Protein AF-G9KDT9-F1 (afdb_monomer_lite)

Radius of gyration: 13.6 Å; chains: 1; bounding box: 36×24×37 Å

Structure (mmCIF, N/CA/C/O backbone):
data_AF-G9KDT9-F1
#
_entry.id   AF-G9KDT9-F1
#
loop_
_atom_site.group_PDB
_atom_site.id
_atom_site.type_symbol
_atom_site.label_atom_id
_atom_site.label_alt_id
_atom_site.label_comp_id
_atom_site.label_asym_id
_atom_site.label_entity_id
_atom_site.label_seq_id
_atom_site.pdbx_PDB_ins_code
_atom_site.Cartn_x
_atom_site.Cartn_y
_atom_site.Cartn_z
_atom_site.occupancy
_atom_site.B_iso_or_equiv
_atom_site.auth_seq_id
_atom_site.auth_comp_id
_atom_site.auth_asym_id
_atom_site.auth_atom_id
_atom_site.pdbx_PDB_model_num
ATOM 1 N N . LYS A 1 1 ? -4.087 1.281 -20.346 1.00 43.22 1 LYS A N 1
ATOM 2 C CA . LYS A 1 1 ? -2.682 1.179 -20.812 1.00 43.22 1 LYS A CA 1
ATOM 3 C C . LYS A 1 1 ? -1.815 1.291 -19.565 1.00 43.22 1 LYS A C 1
ATOM 5 O O . LYS A 1 1 ? -2.119 2.199 -18.795 1.00 43.22 1 LYS A O 1
ATOM 10 N N . PRO A 1 2 ? -0.848 0.393 -19.308 1.00 56.38 2 PRO A N 1
ATOM 11 C CA . PRO A 1 2 ? 0.113 0.612 -18.228 1.00 56.38 2 PRO A CA 1
ATOM 12 C C . PRO A 1 2 ? 0.758 1.993 -18.401 1.00 56.38 2 PRO A C 1
ATOM 14 O O . PRO A 1 2 ? 0.914 2.456 -19.538 1.00 56.38 2 PRO A O 1
ATOM 17 N N . GLY A 1 3 ? 1.018 2.680 -17.290 1.00 61.00 3 GLY A N 1
ATOM 18 C CA . GLY A 1 3 ? 1.646 4.000 -17.290 1.00 61.00 3 GLY A CA 1
ATOM 19 C C . GLY A 1 3 ? 3.089 3.960 -17.802 1.00 61.00 3 GLY A C 1
ATOM 20 O O . GLY A 1 3 ? 3.629 2.899 -18.099 1.00 61.00 3 GLY A O 1
ATOM 21 N N . PHE A 1 4 ? 3.712 5.131 -17.919 1.00 62.34 4 PHE A N 1
ATOM 22 C CA . PHE A 1 4 ? 5.136 5.247 -18.236 1.00 62.34 4 PHE A CA 1
ATOM 23 C C . PHE A 1 4 ? 5.982 4.722 -17.063 1.00 62.34 4 PHE A C 1
ATOM 25 O O . PHE A 1 4 ? 5.854 5.223 -15.949 1.00 62.34 4 PHE A O 1
ATOM 32 N N . ASP A 1 5 ? 6.840 3.732 -17.317 1.00 63.72 5 ASP A N 1
ATOM 33 C CA . ASP A 1 5 ? 7.686 3.050 -16.326 1.00 63.72 5 ASP A CA 1
ATOM 34 C C . ASP A 1 5 ? 9.106 3.648 -16.214 1.00 63.72 5 ASP A C 1
ATOM 36 O O . ASP A 1 5 ? 9.989 3.092 -15.556 1.00 63.72 5 ASP A O 1
ATOM 40 N N . GLY A 1 6 ? 9.369 4.782 -16.868 1.00 66.31 6 GLY A N 1
ATOM 41 C CA . GLY A 1 6 ? 10.706 5.376 -16.872 1.00 66.31 6 GLY A CA 1
ATOM 42 C C . GLY A 1 6 ? 11.758 4.560 -17.633 1.00 66.31 6 GLY A C 1
ATOM 43 O O . GLY A 1 6 ? 12.931 4.917 -17.571 1.00 66.31 6 GLY A O 1
ATOM 44 N N . GLY A 1 7 ? 11.369 3.495 -18.350 1.00 79.12 7 GLY A N 1
ATOM 45 C CA . GLY A 1 7 ? 12.258 2.662 -19.164 1.00 79.12 7 GLY A CA 1
ATOM 46 C C . GLY A 1 7 ? 13.092 1.635 -18.392 1.00 79.12 7 GLY A C 1
ATOM 47 O O . GLY A 1 7 ? 13.949 0.986 -18.993 1.00 79.12 7 GLY A O 1
ATOM 48 N N . LEU A 1 8 ? 12.865 1.470 -17.085 1.00 85.56 8 LEU A N 1
ATOM 49 C CA . LEU A 1 8 ? 13.520 0.454 -16.258 1.00 85.56 8 LEU A CA 1
ATOM 50 C C . LEU A 1 8 ? 12.472 -0.461 -15.619 1.00 85.56 8 LEU A C 1
ATOM 52 O O . LEU A 1 8 ? 11.439 0.044 -15.180 1.00 85.56 8 LEU A O 1
ATOM 56 N N . PRO A 1 9 ? 12.743 -1.776 -15.483 1.00 86.88 9 PRO A N 1
ATOM 57 C CA . PRO A 1 9 ? 11.846 -2.678 -14.772 1.00 86.88 9 PRO A CA 1
ATOM 58 C C . PRO A 1 9 ? 11.562 -2.173 -13.357 1.00 86.88 9 PRO A C 1
ATOM 60 O O . PRO A 1 9 ? 12.489 -1.905 -12.585 1.00 86.88 9 PRO A O 1
ATOM 63 N N . GLN A 1 10 ? 10.278 -2.057 -13.029 1.00 87.25 10 GLN A N 1
ATOM 64 C CA . GLN A 1 10 ? 9.810 -1.618 -11.721 1.00 87.25 10 GLN A CA 1
ATOM 65 C C . GLN A 1 10 ? 9.297 -2.803 -10.909 1.00 87.25 10 GLN A C 1
ATOM 67 O O . GLN A 1 10 ? 8.792 -3.784 -11.453 1.00 87.25 10 GLN A O 1
ATOM 72 N N . ARG A 1 11 ? 9.401 -2.695 -9.588 1.00 91.25 11 ARG A N 1
ATOM 73 C CA . ARG A 1 11 ? 8.717 -3.570 -8.634 1.00 91.25 11 ARG A CA 1
ATOM 74 C C . ARG A 1 11 ? 7.934 -2.722 -7.656 1.00 91.25 11 ARG A C 1
ATOM 76 O O . ARG A 1 11 ? 8.387 -1.637 -7.289 1.00 91.25 11 ARG A O 1
ATOM 83 N N . PHE A 1 12 ? 6.814 -3.261 -7.193 1.00 92.25 12 PHE A N 1
ATOM 84 C CA . PHE A 1 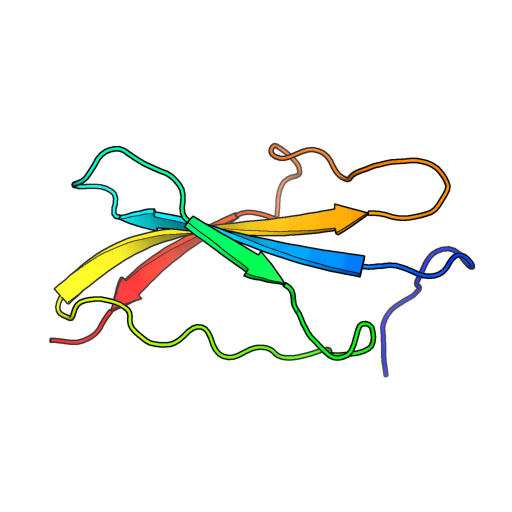12 ? 5.961 -2.592 -6.227 1.00 92.25 12 PHE A CA 1
ATOM 85 C C . PHE A 1 12 ? 5.760 -3.447 -4.981 1.00 92.25 12 PHE A C 1
ATOM 87 O O . PHE A 1 12 ? 5.610 -4.667 -5.062 1.00 92.25 12 PHE A O 1
ATOM 94 N N . GLN A 1 13 ? 5.717 -2.786 -3.831 1.00 94.38 13 GLN A N 1
ATOM 95 C CA . GLN A 1 13 ? 5.398 -3.391 -2.548 1.00 94.38 13 GLN A CA 1
ATOM 96 C C . GLN A 1 13 ? 4.372 -2.521 -1.830 1.00 94.38 13 GLN A C 1
ATOM 98 O O . GLN A 1 13 ? 4.481 -1.295 -1.807 1.00 94.38 13 GLN A O 1
ATOM 103 N N . ILE A 1 14 ? 3.368 -3.149 -1.231 1.00 95.06 14 ILE A N 1
ATOM 104 C CA . ILE A 1 14 ? 2.417 -2.467 -0.363 1.00 95.06 14 ILE A CA 1
ATOM 105 C C . ILE A 1 14 ? 2.917 -2.584 1.067 1.00 95.06 14 ILE A C 1
ATOM 107 O O . ILE A 1 14 ? 3.081 -3.688 1.582 1.00 95.06 14 ILE A O 1
ATOM 111 N N . ARG A 1 15 ? 3.100 -1.442 1.722 1.00 94.88 15 ARG A N 1
ATOM 112 C CA . ARG A 1 15 ? 3.288 -1.344 3.171 1.00 94.88 15 ARG A CA 1
ATOM 113 C C . ARG A 1 15 ? 1.963 -0.939 3.800 1.00 94.88 15 ARG A C 1
ATOM 115 O O . ARG A 1 15 ? 1.279 -0.079 3.254 1.00 94.88 15 ARG A O 1
ATOM 122 N N . TYR A 1 16 ? 1.595 -1.500 4.943 1.00 95.56 16 TYR A N 1
ATOM 123 C CA . TYR A 1 16 ? 0.384 -1.084 5.649 1.00 95.56 16 TYR A CA 1
ATOM 124 C C . TYR A 1 16 ? 0.475 -1.283 7.161 1.00 95.56 16 TYR A C 1
ATOM 126 O O . TYR A 1 16 ? 1.210 -2.141 7.642 1.00 95.56 16 TYR A O 1
ATOM 134 N N . GLU A 1 17 ? -0.275 -0.476 7.906 1.00 96.38 17 GLU A N 1
ATOM 135 C CA . GLU A 1 17 ? -0.432 -0.572 9.362 1.00 96.38 17 GLU A CA 1
ATOM 136 C C . GLU A 1 17 ? -1.907 -0.403 9.744 1.00 96.38 17 GLU A C 1
ATOM 138 O O . GLU A 1 17 ? -2.630 0.370 9.106 1.00 96.38 17 GLU A O 1
ATOM 143 N N . ALA A 1 18 ? -2.357 -1.109 10.783 1.00 97.31 18 ALA A N 1
ATOM 144 C CA . ALA A 1 18 ? -3.622 -0.797 11.444 1.00 97.31 18 ALA A CA 1
ATOM 145 C C . ALA A 1 18 ? -3.384 0.383 12.393 1.00 97.31 18 ALA A C 1
ATOM 147 O O . ALA A 1 18 ? -2.479 0.328 13.212 1.00 97.31 18 ALA A O 1
ATOM 148 N N . LEU A 1 19 ? -4.186 1.445 12.322 1.00 95.56 19 LEU A N 1
ATOM 149 C CA . LEU A 1 19 ? -3.904 2.680 13.072 1.00 95.56 19 LEU A CA 1
ATOM 150 C C . LEU A 1 19 ? -3.967 2.514 14.598 1.00 95.56 19 LEU A C 1
ATOM 152 O O . LEU A 1 19 ? -3.352 3.294 15.318 1.00 95.56 19 LEU A O 1
ATOM 156 N N . GLU A 1 20 ? -4.696 1.508 15.078 1.00 91.69 20 GLU A N 1
ATOM 157 C CA . GLU A 1 20 ? -4.841 1.202 16.507 1.00 91.69 20 GLU A CA 1
ATOM 158 C C . GLU A 1 20 ? -3.797 0.185 17.004 1.00 91.69 20 GLU A C 1
ATOM 160 O O . GLU A 1 20 ? -3.853 -0.266 18.146 1.00 91.69 20 GLU A O 1
ATOM 165 N N . THR A 1 21 ? -2.863 -0.251 16.152 1.00 91.44 21 THR A N 1
ATOM 166 C CA . THR A 1 21 ? -1.847 -1.253 16.498 1.00 91.44 21 THR A CA 1
ATOM 167 C C . THR A 1 21 ? -0.488 -0.848 15.951 1.00 91.44 21 THR A C 1
ATOM 169 O O . THR A 1 21 ? -0.347 -0.466 14.797 1.00 91.44 21 THR A O 1
ATOM 172 N N . SER A 1 22 ? 0.552 -0.973 16.767 1.00 89.88 22 SER A N 1
ATOM 173 C CA . SER A 1 22 ? 1.912 -0.700 16.311 1.00 89.88 22 SER A CA 1
ATOM 174 C C . SER A 1 22 ? 2.410 -1.803 15.379 1.00 89.88 22 SER A C 1
ATOM 176 O O . SER A 1 22 ? 2.389 -2.978 15.741 1.00 89.88 22 SER A O 1
ATOM 178 N N . GLY A 1 23 ? 2.944 -1.418 14.221 1.00 93.62 23 GLY A N 1
ATOM 179 C CA . GLY A 1 23 ? 3.685 -2.320 13.341 1.00 93.62 23 GLY A CA 1
ATOM 180 C C . GLY A 1 23 ? 3.298 -2.193 11.875 1.00 93.62 23 GLY A C 1
ATOM 181 O O . GLY A 1 23 ? 2.171 -1.849 11.532 1.00 93.62 23 GLY A O 1
ATOM 182 N N . PHE A 1 24 ? 4.259 -2.508 11.008 1.00 94.12 24 PHE A N 1
ATOM 183 C CA . PHE A 1 24 ? 4.071 -2.500 9.563 1.00 94.12 24 PHE A CA 1
ATOM 184 C C . PHE A 1 24 ? 4.066 -3.918 9.018 1.00 94.12 24 PHE A C 1
ATOM 186 O O . PHE A 1 24 ? 4.916 -4.735 9.373 1.00 94.12 24 PHE A O 1
ATOM 193 N N . LEU A 1 25 ? 3.138 -4.163 8.106 1.00 96.12 25 LEU A N 1
ATOM 194 C CA . LEU A 1 25 ? 3.094 -5.338 7.257 1.00 96.12 25 LEU A CA 1
ATOM 195 C C . LEU A 1 25 ? 3.452 -4.938 5.828 1.00 96.12 25 LEU A C 1
ATOM 197 O O . LEU A 1 25 ? 3.239 -3.795 5.416 1.00 96.12 25 LEU A O 1
ATOM 201 N N . TYR A 1 26 ? 4.004 -5.894 5.088 1.00 95.56 26 TYR A N 1
ATOM 202 C CA . TYR A 1 26 ? 4.477 -5.706 3.724 1.00 95.56 26 TYR A CA 1
ATOM 203 C C . TYR A 1 26 ? 3.970 -6.845 2.848 1.00 95.56 26 TYR A C 1
ATOM 205 O O . TYR A 1 26 ? 3.937 -7.995 3.286 1.00 95.56 26 TYR A O 1
ATOM 213 N N . VAL A 1 27 ? 3.576 -6.531 1.618 1.00 97.19 27 VAL A N 1
ATOM 214 C CA . VAL A 1 27 ? 3.223 -7.531 0.611 1.00 97.19 27 VAL A CA 1
ATOM 215 C C . VAL A 1 27 ? 3.719 -7.097 -0.759 1.00 97.19 27 VAL A C 1
ATOM 217 O O . VAL A 1 27 ? 3.535 -5.947 -1.159 1.00 97.19 27 VAL A O 1
ATOM 220 N N . ASP A 1 28 ? 4.350 -8.019 -1.475 1.00 96.31 28 ASP A N 1
ATOM 221 C CA . ASP A 1 28 ? 4.799 -7.772 -2.839 1.00 96.31 28 ASP A CA 1
ATOM 222 C C . ASP A 1 28 ? 3.608 -7.762 -3.798 1.00 96.31 28 ASP A C 1
ATOM 224 O O . ASP A 1 28 ? 2.694 -8.588 -3.709 1.00 96.31 28 ASP A O 1
ATOM 228 N N . VAL A 1 29 ? 3.627 -6.825 -4.740 1.00 95.50 29 VAL A N 1
ATOM 229 C CA . VAL A 1 29 ? 2.642 -6.766 -5.816 1.00 95.50 29 VAL A CA 1
ATOM 230 C C . VAL A 1 29 ? 3.143 -7.639 -6.956 1.00 95.50 29 VAL A C 1
ATOM 232 O O . VAL A 1 29 ? 4.166 -7.347 -7.576 1.00 95.50 29 VAL A O 1
ATOM 235 N N . LEU A 1 30 ? 2.413 -8.718 -7.225 1.00 93.94 30 LEU A N 1
ATOM 236 C CA . LEU A 1 30 ? 2.741 -9.673 -8.273 1.00 93.94 30 LEU A CA 1
ATOM 237 C C . LEU A 1 30 ? 1.544 -9.872 -9.218 1.00 93.94 30 LEU A C 1
ATOM 239 O O . LEU A 1 30 ? 0.408 -9.955 -8.743 1.00 93.94 30 LEU A O 1
ATOM 243 N N . PRO A 1 31 ? 1.780 -9.999 -10.537 1.00 93.25 31 PRO A N 1
ATOM 244 C CA . PRO A 1 31 ? 3.077 -9.837 -11.208 1.00 93.25 31 PRO A CA 1
ATOM 245 C C . PRO A 1 31 ? 3.548 -8.361 -11.222 1.00 93.25 31 PRO A C 1
ATOM 247 O O . PRO A 1 31 ? 2.737 -7.475 -10.951 1.00 93.25 31 PRO A O 1
ATOM 250 N N . PRO A 1 32 ? 4.829 -8.064 -11.523 1.00 87.94 32 PRO A N 1
ATOM 251 C CA . PRO A 1 32 ? 5.364 -6.694 -11.508 1.00 87.94 32 PRO A CA 1
ATOM 252 C C . PRO A 1 32 ? 4.610 -5.697 -12.404 1.00 87.94 32 PRO A C 1
ATOM 254 O O . PRO A 1 32 ? 4.606 -4.499 -12.132 1.00 87.94 32 PRO A O 1
ATOM 257 N N . GLU A 1 33 ? 3.939 -6.181 -13.453 1.00 85.31 33 GLU A N 1
ATOM 258 C CA . GLU A 1 33 ? 3.156 -5.379 -14.399 1.00 85.31 33 GLU A CA 1
ATOM 259 C C . GLU A 1 33 ? 1.699 -5.161 -13.947 1.00 85.31 33 GLU A C 1
ATOM 261 O O . GLU A 1 33 ? 0.894 -4.576 -14.682 1.00 85.31 33 GLU A O 1
ATOM 266 N N . ALA A 1 34 ? 1.325 -5.658 -12.762 1.00 90.19 34 ALA A N 1
ATOM 267 C CA . ALA A 1 34 ? -0.021 -5.518 -12.232 1.00 90.19 34 ALA A CA 1
ATOM 268 C C . ALA A 1 34 ? -0.396 -4.039 -12.079 1.00 90.19 34 ALA A C 1
ATOM 270 O O . ALA A 1 34 ? 0.280 -3.254 -11.420 1.00 90.19 34 ALA A O 1
ATOM 271 N N . THR A 1 35 ? -1.535 -3.668 -12.662 1.00 89.00 35 THR A N 1
ATOM 272 C CA . THR A 1 35 ? -2.122 -2.323 -12.514 1.00 89.00 35 THR A CA 1
ATOM 273 C C . THR A 1 35 ? -3.212 -2.277 -11.443 1.00 89.00 35 THR A C 1
ATOM 275 O O . THR A 1 35 ? -3.730 -1.211 -11.121 1.00 89.00 35 THR A O 1
ATOM 278 N N . THR A 1 36 ? -3.551 -3.437 -10.877 1.00 92.31 36 THR A N 1
ATOM 279 C CA . THR A 1 36 ? -4.554 -3.623 -9.829 1.00 92.31 36 THR A CA 1
ATOM 280 C C . THR A 1 36 ? -4.072 -4.690 -8.855 1.00 92.31 36 THR A C 1
ATOM 282 O O . THR A 1 36 ? -3.573 -5.727 -9.288 1.00 92.31 36 THR A O 1
ATOM 285 N N . PHE A 1 37 ? -4.277 -4.469 -7.558 1.00 93.94 37 PHE A N 1
ATOM 286 C CA . PHE A 1 37 ? -3.944 -5.423 -6.503 1.00 93.94 37 PHE A CA 1
ATOM 287 C C . PHE A 1 37 ? -5.050 -5.442 -5.445 1.00 93.94 37 PHE A C 1
ATOM 289 O O . PHE A 1 37 ? -5.570 -4.390 -5.070 1.00 93.94 37 PHE A O 1
ATOM 296 N N . THR A 1 38 ? -5.398 -6.628 -4.946 1.00 96.00 38 THR A N 1
ATOM 297 C CA . THR A 1 38 ? -6.375 -6.793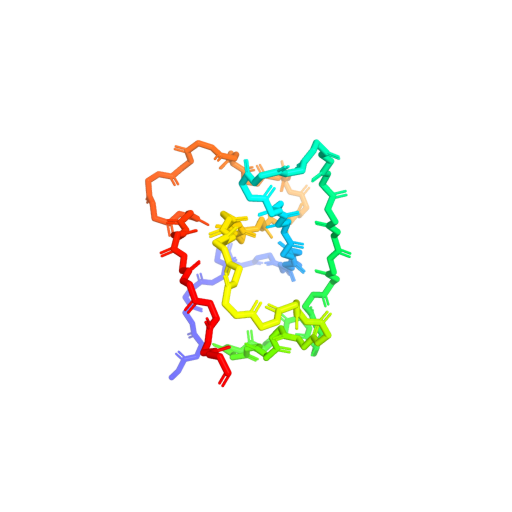 -3.863 1.00 96.00 38 THR A CA 1
ATOM 298 C C . THR A 1 38 ? -5.652 -7.177 -2.580 1.00 96.00 38 THR A C 1
ATOM 300 O O . THR A 1 38 ? -5.149 -8.290 -2.457 1.00 96.00 38 THR A O 1
ATOM 303 N N . LEU A 1 39 ? -5.624 -6.263 -1.608 1.00 96.12 39 LEU A N 1
ATOM 304 C CA . LEU A 1 39 ? -5.103 -6.544 -0.272 1.00 96.12 39 LEU A CA 1
ATOM 305 C C . LEU A 1 39 ? -6.165 -7.285 0.555 1.00 96.12 39 LEU A C 1
ATOM 307 O O . LEU A 1 39 ? -7.248 -6.755 0.796 1.00 96.12 39 LEU A O 1
ATOM 311 N N . THR A 1 40 ? -5.860 -8.511 0.977 1.00 95.62 40 THR A N 1
ATOM 312 C CA . THR A 1 40 ? -6.780 -9.405 1.704 1.00 95.62 40 THR A CA 1
ATOM 313 C C . THR A 1 40 ? -6.312 -9.683 3.133 1.00 95.62 40 THR A C 1
ATOM 315 O O . THR A 1 40 ? -5.188 -9.353 3.496 1.00 95.62 40 THR A O 1
ATOM 318 N N . GLY A 1 41 ? -7.153 -10.338 3.943 1.00 94.62 41 GLY A N 1
ATOM 319 C CA . GLY A 1 41 ? -6.792 -10.747 5.310 1.00 94.62 41 GLY A CA 1
ATOM 320 C C . GLY A 1 41 ? -6.789 -9.606 6.332 1.00 94.62 41 GLY A C 1
ATOM 321 O O . GLY A 1 41 ? -6.240 -9.757 7.420 1.00 94.62 41 GLY A O 1
ATOM 322 N N . LEU A 1 42 ? -7.390 -8.465 5.986 1.00 96.19 42 LEU A N 1
ATOM 323 C CA . LEU A 1 42 ? -7.545 -7.327 6.886 1.00 96.19 42 LEU A CA 1
ATOM 324 C C . LEU A 1 42 ? -8.669 -7.580 7.894 1.00 96.19 42 LEU A C 1
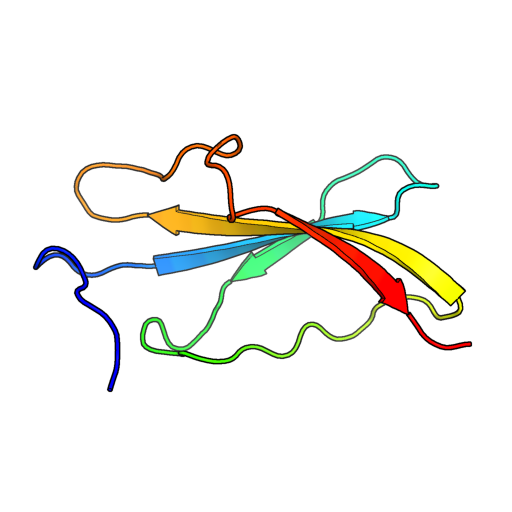ATOM 326 O O . LEU A 1 42 ? -9.663 -8.237 7.579 1.00 96.19 42 LEU A O 1
ATOM 330 N N . GLN A 1 43 ? -8.525 -7.030 9.098 1.00 96.62 43 GLN A N 1
ATOM 331 C CA . GLN A 1 43 ? -9.554 -7.130 10.130 1.00 96.62 43 GLN A CA 1
ATOM 332 C C . GLN A 1 43 ? -10.768 -6.268 9.755 1.00 96.62 43 GLN A C 1
ATOM 334 O O . GLN A 1 43 ? -10.573 -5.185 9.197 1.00 96.62 43 GLN A O 1
ATOM 339 N N . PRO A 1 44 ? -12.007 -6.710 10.040 1.00 97.12 44 PRO A N 1
ATOM 340 C CA . PRO A 1 44 ? -13.207 -5.908 9.807 1.00 97.12 44 PRO A CA 1
ATOM 341 C C . PRO A 1 44 ? -13.241 -4.679 10.723 1.00 97.12 44 PRO A C 1
ATOM 343 O O . PRO A 1 44 ? -12.585 -4.653 11.766 1.00 97.12 44 PRO A O 1
ATOM 346 N N . SER A 1 45 ? -14.001 -3.651 10.336 1.00 96.75 45 SER A N 1
ATOM 347 C CA . SER A 1 45 ? -14.165 -2.397 11.100 1.00 96.75 45 SER A CA 1
ATOM 348 C C . SER A 1 45 ? -12.851 -1.753 11.572 1.00 96.75 45 SER A C 1
ATOM 350 O O . SER A 1 45 ? -12.800 -1.112 12.621 1.00 96.75 45 SER A O 1
ATOM 352 N N . THR A 1 46 ? -11.768 -1.925 10.814 1.00 97.19 46 THR A N 1
ATOM 353 C CA . THR A 1 46 ? -10.421 -1.517 11.224 1.00 97.19 46 THR A CA 1
ATOM 354 C C . THR A 1 46 ? -9.872 -0.468 10.268 1.00 97.19 46 THR A C 1
ATOM 356 O O . THR A 1 46 ? -9.975 -0.586 9.044 1.00 97.19 46 THR A O 1
ATOM 359 N N . ARG A 1 47 ? -9.288 0.593 10.834 1.00 97.69 47 ARG A N 1
ATOM 360 C CA . ARG A 1 47 ? -8.656 1.667 10.064 1.00 97.69 47 ARG A CA 1
ATOM 361 C C . ARG A 1 47 ? -7.227 1.292 9.717 1.00 97.69 47 ARG A C 1
ATOM 363 O O . ARG A 1 47 ? -6.434 1.008 10.613 1.00 97.69 47 ARG A O 1
ATOM 370 N N . TYR A 1 48 ? -6.892 1.379 8.439 1.00 97.06 48 TYR A N 1
ATOM 371 C CA . TYR A 1 48 ? -5.553 1.121 7.930 1.00 97.06 48 TYR A CA 1
ATOM 372 C C . TYR A 1 48 ? -4.972 2.349 7.247 1.00 97.06 48 TYR A C 1
ATOM 374 O O . TYR A 1 48 ? -5.678 3.082 6.549 1.00 97.06 48 TYR A O 1
ATOM 382 N N . ARG A 1 49 ? -3.661 2.525 7.406 1.00 95.31 49 ARG A N 1
ATOM 383 C CA . ARG A 1 49 ? -2.844 3.383 6.549 1.00 95.31 49 ARG A CA 1
ATOM 384 C C . ARG A 1 49 ? -2.024 2.494 5.628 1.00 9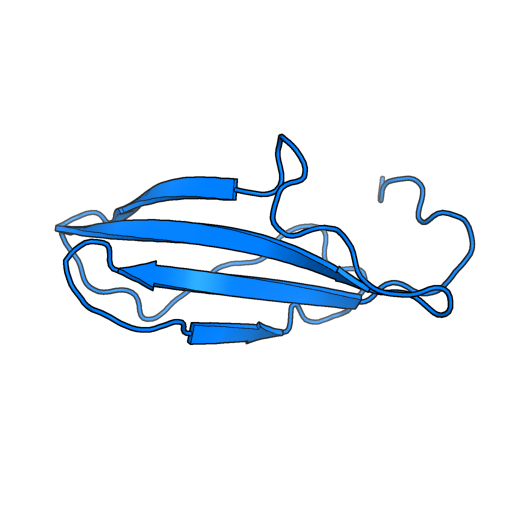5.31 49 ARG A C 1
ATOM 386 O O . ARG A 1 49 ? -1.409 1.535 6.087 1.00 95.31 49 ARG A O 1
ATOM 393 N N . ILE A 1 50 ? -2.066 2.789 4.335 1.00 94.88 50 ILE A N 1
ATOM 394 C CA . ILE A 1 50 ? -1.495 1.957 3.274 1.00 94.88 50 ILE A CA 1
ATOM 395 C C . ILE A 1 50 ? -0.603 2.834 2.401 1.00 94.88 50 ILE A C 1
ATOM 397 O O . ILE A 1 50 ? -1.013 3.937 2.042 1.00 94.88 50 ILE A O 1
ATOM 401 N N . TRP A 1 51 ? 0.575 2.327 2.039 1.00 93.62 51 TRP A N 1
ATOM 402 C CA . TRP A 1 51 ? 1.507 2.934 1.094 1.00 93.62 51 TRP A CA 1
ATOM 403 C C . TRP A 1 51 ? 1.802 1.989 -0.064 1.00 93.62 51 TRP A C 1
ATOM 405 O O . TRP A 1 51 ? 2.008 0.795 0.157 1.00 93.62 51 TRP A O 1
ATOM 415 N N . LEU A 1 52 ? 1.902 2.535 -1.274 1.00 92.31 52 LEU A N 1
ATOM 416 C CA . LEU A 1 52 ? 2.497 1.859 -2.424 1.00 92.31 52 LEU A CA 1
ATOM 417 C C . LEU A 1 52 ? 3.945 2.332 -2.591 1.00 92.31 52 LEU A C 1
ATOM 419 O O . LEU A 1 52 ? 4.186 3.515 -2.819 1.00 92.31 52 LEU A O 1
ATOM 423 N N . LEU A 1 53 ? 4.893 1.408 -2.473 1.00 91.06 53 LEU A N 1
ATOM 424 C CA . LEU A 1 53 ? 6.325 1.650 -2.632 1.00 91.06 53 LEU A CA 1
ATOM 425 C C . LEU A 1 53 ? 6.766 1.112 -3.990 1.00 91.06 53 LEU A C 1
ATOM 427 O O . LEU A 1 53 ? 6.457 -0.033 -4.315 1.00 91.06 53 LEU A O 1
ATOM 431 N N . ALA A 1 54 ? 7.487 1.915 -4.766 1.00 89.06 54 ALA A N 1
ATOM 432 C CA . ALA A 1 54 ? 8.071 1.511 -6.039 1.00 89.06 54 ALA A CA 1
ATOM 433 C C . ALA A 1 54 ? 9.597 1.405 -5.919 1.00 89.06 54 ALA A C 1
ATOM 435 O O . ALA A 1 54 ? 10.218 2.160 -5.176 1.00 89.06 54 ALA A O 1
ATOM 436 N N . SER A 1 55 ? 10.208 0.496 -6.672 1.00 89.19 55 SER A N 1
ATOM 437 C CA . SER A 1 55 ? 11.667 0.379 -6.790 1.00 89.19 55 SER A CA 1
ATOM 438 C C . SER A 1 55 ? 12.068 0.042 -8.222 1.00 89.19 55 SER A C 1
ATOM 440 O O . SER A 1 55 ? 11.345 -0.669 -8.924 1.00 89.19 55 SER A O 1
ATOM 442 N N . ASN A 1 56 ? 13.224 0.534 -8.660 1.00 89.38 56 ASN A N 1
ATOM 443 C CA . ASN A 1 56 ? 13.861 0.150 -9.919 1.00 89.38 56 ASN A CA 1
ATOM 444 C C . ASN A 1 56 ? 15.392 0.087 -9.751 1.00 89.38 56 ASN A C 1
ATOM 446 O O . ASN A 1 56 ? 15.914 0.191 -8.643 1.00 89.38 56 ASN A O 1
ATOM 450 N N . ALA A 1 57 ? 16.134 -0.098 -10.846 1.00 88.25 57 ALA A N 1
ATOM 451 C CA . ALA A 1 57 ? 17.596 -0.209 -10.798 1.00 88.25 57 ALA A CA 1
ATOM 452 C C . ALA A 1 57 ? 18.330 1.062 -10.304 1.00 88.25 57 ALA A C 1
ATOM 454 O O . ALA A 1 57 ? 19.521 0.988 -10.017 1.00 88.25 57 ALA A O 1
ATOM 455 N N . LEU A 1 58 ? 17.650 2.210 -10.208 1.00 87.56 58 LEU A N 1
ATOM 456 C CA . LEU A 1 58 ? 18.204 3.472 -9.704 1.00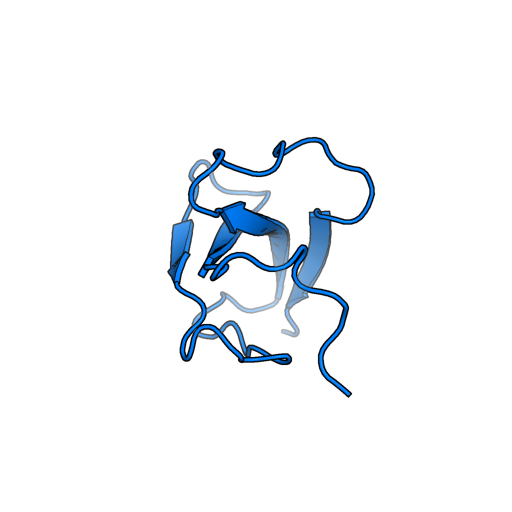 87.56 58 LEU A CA 1
ATOM 457 C C . LEU A 1 58 ? 17.876 3.723 -8.223 1.00 87.56 58 LEU A C 1
ATOM 459 O O . LEU A 1 58 ? 18.476 4.615 -7.627 1.00 87.56 58 LEU A O 1
ATOM 463 N N . GLY A 1 59 ? 16.958 2.952 -7.632 1.00 87.38 59 GLY A N 1
ATOM 464 C CA . GLY A 1 59 ? 16.597 3.043 -6.218 1.00 87.38 59 GLY A CA 1
ATOM 465 C C . GLY A 1 59 ? 15.096 2.935 -5.948 1.00 87.38 59 GLY A C 1
ATOM 466 O O . GLY A 1 59 ? 14.315 2.517 -6.807 1.00 87.38 59 GLY A O 1
ATOM 467 N N . ASP A 1 60 ? 14.720 3.329 -4.733 1.00 86.31 60 ASP A N 1
ATOM 468 C CA . ASP A 1 60 ? 13.357 3.247 -4.205 1.00 86.31 60 ASP A CA 1
ATOM 469 C C . ASP A 1 60 ? 12.645 4.608 -4.247 1.00 86.31 60 ASP A C 1
ATOM 471 O O . ASP A 1 60 ? 13.268 5.667 -4.138 1.00 86.31 60 ASP A O 1
ATOM 475 N N . SER A 1 61 ? 11.316 4.583 -4.359 1.00 81.62 61 SER A N 1
ATOM 476 C CA . SER A 1 61 ? 10.461 5.761 -4.190 1.00 81.62 61 SER A CA 1
ATOM 477 C C . SER A 1 61 ? 10.486 6.264 -2.747 1.00 81.62 61 SER A C 1
ATOM 479 O O . SER A 1 61 ? 10.570 5.469 -1.806 1.00 81.62 61 SER A O 1
ATOM 481 N N . GLY A 1 62 ? 10.296 7.568 -2.547 1.00 71.31 62 GLY A N 1
ATOM 482 C CA . GLY A 1 62 ? 10.146 8.128 -1.210 1.00 71.31 62 GLY A CA 1
ATOM 483 C C . GLY A 1 62 ? 8.810 7.730 -0.574 1.00 71.31 62 GLY A C 1
ATOM 484 O O . GLY A 1 62 ? 7.747 7.938 -1.151 1.00 71.31 62 GLY A O 1
ATOM 485 N N . VAL A 1 63 ? 8.832 7.253 0.677 1.00 63.25 63 VAL A N 1
ATOM 486 C CA . VAL A 1 63 ? 7.614 6.972 1.479 1.00 63.25 63 VAL A CA 1
ATOM 487 C C . VAL A 1 63 ? 6.738 8.211 1.738 1.00 63.25 63 VAL A C 1
ATOM 489 O O . VAL A 1 63 ? 5.620 8.093 2.233 1.00 63.25 63 VAL A O 1
ATOM 492 N N . THR A 1 64 ? 7.249 9.406 1.434 1.00 62.75 64 THR A N 1
ATOM 493 C CA . THR A 1 64 ? 6.592 10.704 1.637 1.00 62.75 64 THR A CA 1
ATOM 494 C C . THR A 1 64 ? 6.025 11.312 0.355 1.00 62.75 64 THR A C 1
ATOM 496 O O . THR A 1 64 ? 5.508 12.431 0.399 1.00 62.75 64 THR A O 1
ATOM 499 N N . ASP A 1 65 ? 6.123 10.622 -0.783 1.00 67.12 65 ASP A N 1
ATOM 500 C CA . ASP A 1 65 ? 5.636 11.157 -2.052 1.00 67.12 65 ASP A CA 1
ATOM 501 C C . ASP A 1 65 ? 4.111 11.324 -1.997 1.00 67.12 65 ASP A C 1
ATOM 503 O O . ASP A 1 65 ? 3.363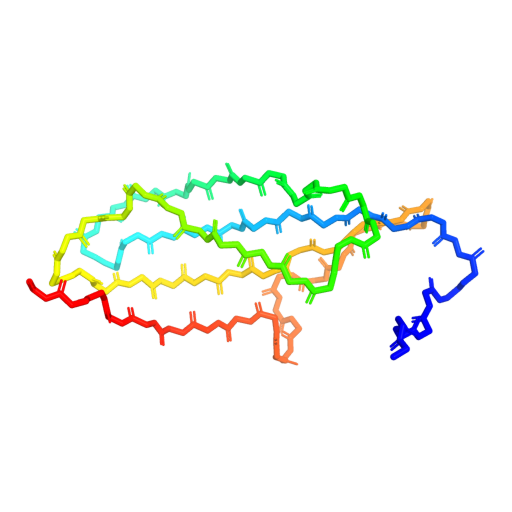 10.383 -1.701 1.00 67.12 65 ASP A O 1
ATOM 507 N N . LYS A 1 66 ? 3.636 12.555 -2.242 1.00 55.56 66 LYS A N 1
ATOM 508 C CA . LYS A 1 66 ? 2.205 12.891 -2.215 1.00 55.56 66 LYS A CA 1
ATOM 509 C C . LYS A 1 66 ? 1.466 12.017 -3.234 1.00 55.56 66 LYS A C 1
ATOM 511 O O . LYS A 1 66 ? 1.690 12.150 -4.430 1.00 55.56 66 LYS A O 1
ATOM 516 N N . GLY A 1 67 ? 0.573 11.153 -2.753 1.00 62.84 67 GLY A N 1
ATOM 517 C CA . GLY A 1 67 ? -0.202 10.215 -3.578 1.00 62.84 67 GLY A CA 1
ATOM 518 C C . GLY A 1 67 ? 0.177 8.741 -3.405 1.00 62.84 67 GLY A C 1
ATOM 519 O O . GLY A 1 67 ? -0.562 7.885 -3.875 1.00 62.84 67 GLY A O 1
ATOM 520 N N . SER A 1 68 ? 1.263 8.430 -2.688 1.00 76.31 68 SER A N 1
ATOM 521 C CA . SER A 1 68 ? 1.635 7.043 -2.363 1.00 76.31 68 SER A CA 1
ATOM 522 C C . SER A 1 68 ? 0.850 6.462 -1.185 1.00 76.31 68 SER A C 1
ATOM 524 O O . SER A 1 68 ? 0.856 5.248 -1.012 1.00 76.31 68 SER A O 1
ATOM 526 N N . GLN A 1 69 ? 0.167 7.302 -0.392 1.00 89.25 69 GLN A N 1
ATOM 527 C CA . GLN A 1 69 ? -0.524 6.909 0.837 1.00 89.25 69 GLN A CA 1
ATOM 528 C C . GLN A 1 69 ? -2.040 7.101 0.750 1.00 89.25 69 GLN A C 1
ATOM 530 O O . GLN A 1 69 ? -2.519 8.170 0.368 1.00 89.25 69 GLN A O 1
ATOM 535 N N . ILE A 1 70 ? -2.786 6.111 1.240 1.00 92.38 70 ILE A N 1
ATOM 536 C CA . ILE A 1 70 ? -4.225 6.211 1.497 1.00 92.38 70 ILE A CA 1
ATOM 537 C C . ILE A 1 70 ? -4.568 5.739 2.913 1.00 92.38 70 ILE A C 1
ATOM 539 O O . ILE A 1 70 ? -3.867 4.915 3.502 1.00 92.38 70 ILE A O 1
ATOM 543 N N . THR A 1 71 ? -5.673 6.255 3.446 1.00 94.44 71 THR A N 1
ATOM 544 C CA . THR A 1 71 ? -6.278 5.776 4.694 1.00 94.44 71 THR A CA 1
ATOM 545 C C . THR A 1 71 ? -7.666 5.234 4.379 1.00 94.44 71 THR A C 1
ATOM 547 O O . THR A 1 71 ? -8.455 5.923 3.734 1.00 94.44 71 THR A O 1
ATOM 550 N N . ILE A 1 72 ? -7.974 4.020 4.834 1.00 95.31 72 ILE A N 1
ATOM 551 C CA . ILE A 1 72 ? -9.253 3.342 4.580 1.00 95.31 72 ILE A CA 1
ATOM 552 C C . ILE A 1 72 ? -9.764 2.648 5.846 1.00 95.31 72 ILE A C 1
ATOM 554 O O . ILE A 1 72 ? -8.979 2.281 6.716 1.00 95.31 72 ILE A O 1
ATOM 558 N N . THR A 1 73 ? -11.083 2.475 5.950 1.00 97.44 73 THR A N 1
ATOM 559 C CA . THR A 1 73 ? -11.718 1.639 6.981 1.00 97.44 73 THR A CA 1
ATOM 560 C C . THR A 1 73 ? -12.349 0.438 6.298 1.00 97.44 73 THR A C 1
ATOM 562 O O . THR A 1 73 ? -13.118 0.610 5.351 1.00 97.44 73 THR A O 1
ATOM 565 N N . THR A 1 74 ? -12.005 -0.767 6.742 1.00 96.38 74 THR A N 1
ATOM 566 C CA . THR A 1 74 ? -12.645 -1.989 6.249 1.00 96.38 74 THR A CA 1
ATOM 567 C C . THR A 1 74 ? -14.104 -2.059 6.712 1.00 96.38 74 THR A C 1
ATOM 569 O O . THR A 1 74 ? -14.419 -1.583 7.807 1.00 96.38 74 THR A O 1
ATOM 572 N N . PRO A 1 75 ? -15.010 -2.647 5.910 1.00 95.50 75 PRO A N 1
ATOM 573 C CA . PRO A 1 75 ? -16.373 -2.924 6.353 1.00 95.50 75 PRO A CA 1
ATOM 574 C C . PRO A 1 75 ? -16.403 -3.788 7.620 1.00 95.50 75 PRO A C 1
ATOM 576 O O . PRO A 1 75 ? -15.452 -4.525 7.901 1.00 95.50 75 PRO A O 1
ATOM 579 N N . GLY A 1 76 ? -17.488 -3.661 8.383 1.00 88.62 76 GLY A N 1
ATOM 580 C CA . GLY A 1 76 ? -17.808 -4.555 9.497 1.00 88.62 76 GLY A CA 1
ATOM 581 C C . GLY A 1 76 ? -18.397 -5.874 9.039 1.00 88.62 76 GLY A C 1
ATOM 582 O O . GLY A 1 76 ? -19.016 -5.892 7.952 1.00 88.62 76 GLY A O 1
#

pLDDT: mean 87.46, std 12.37, range [43.22, 97.69]

InterPro domains:
  IPR003961 Fibronectin type III [PF00041] (10-62)
  IPR003961 Fibronectin type III [PS50853] (1-76)
  IPR003961 Fibronectin type III [cd00063] (1-71)
  IPR013783 Immunoglobulin-like fold [G3DSA:2.60.40.10] (1-75)
  IPR036116 Fibronectin type III superfamily [SSF49265] (2-65)

Foldseek 3Di:
DQDDPVPFQKWKKKWKDFPVDDDIDIDTDPPSSDPDDDDDPDDAQTKMKMFIKMAGPVGIDDSPPPPRIDIDTHHD

Organism: Mustela putorius furo (NCBI:txid9669)

Secondary structure (DSSP, 8-state):
-----TTS--EEEEEEEETTS---EEEE-SSTT-S------PPTT-EEEEEEEEEETTEEPPTT-TTSEEEEE---

Sequence (76 aa):
KPGFDGGLPQRFQIRYEALETSGFLYVDVLPPEATTFTLTGLQPSTRYRIWLLASNALGDSGVTDKGSQITITTPG